Protein AF-A0A387C315-F1 (afdb_monomer)

Radius of gyration: 19.27 Å; Cα contacts (8 Å, |Δi|>4): 193; chains: 1; bounding box: 54×26×56 Å

Sequence (166 aa):
MSALETRYEKRSVRAVDLPRAFTFGEFTRGAALAWAWFQPCVIATGAIIGAFTEGPSGVTLGLLPVVIGLPFTVVTTVVGSPIAYLLGRALERRRGDVIHLAAFAAYGMVLGAVVPMIVLGSPLGGDAIALMCGTAGAFALPLGWWTTSRIALRDDRRGAMSDMSG

Foldseek 3Di:
DDPVVVVPLPPQPADPQQNQDDDPVLLVQLLVQLLVQLLVQLQVLLQVVQVVDPDDHSNVVSCCCVPVVNVVSVVLSVVCSVVVVVLSVVCRRPPDLVVVLQSQLQSQLCSQQVSLCVVVPDDDCSRSSSNSRSSSRSPSNSVSVVVSSVVSVVVVVVSVVVVVVD

Secondary structure (DSSP, 8-state):
--TTTTT-----S--SS-TT---HHHHHHHHHHHHHHHHHHHHHHHHHHHHSSSSS-HHHHHHHHHHTTHHHHHHHHHHHHHHHHHHHHHHTT---HHHHHHHHHHHHHHHHHHHHHHHH-SSSSHHHHHHHHHHHHHHHHHHHHHHHHHHHHHHHHHHHHHHTT-

pLDDT: mean 87.98, std 12.9, range [51.59, 98.56]

Solvent-accessible surface area (backbone atoms only — not comparable to full-atom values): 8604 Å² total; per-residue (Å²): 137,56,82,65,56,74,72,58,63,75,70,66,77,48,42,95,71,26,63,49,43,76,52,72,70,53,49,53,51,17,52,52,40,14,58,58,40,27,56,63,32,27,30,52,40,19,32,55,53,27,74,77,45,95,70,71,56,11,56,57,62,15,44,48,52,55,73,72,29,46,67,55,52,52,52,48,51,61,68,47,39,63,60,53,48,52,54,49,64,74,43,13,63,53,79,57,64,65,60,54,37,52,51,32,15,53,50,19,25,52,55,27,24,52,51,41,34,70,75,69,34,82,88,90,58,18,66,64,50,9,53,27,33,8,54,11,20,30,50,11,36,24,51,10,44,49,54,39,51,53,51,54,57,50,53,51,54,53,54,58,53,55,70,75,74,113

Structure (mmCIF, N/CA/C/O backbone):
data_AF-A0A387C315-F1
#
_entry.id   AF-A0A387C315-F1
#
loop_
_atom_site.group_PDB
_atom_site.id
_atom_site.type_symbol
_atom_site.label_atom_id
_atom_site.label_alt_id
_atom_site.label_comp_id
_atom_site.label_asym_id
_atom_site.label_entity_id
_atom_site.label_seq_id
_atom_site.pdbx_PDB_ins_code
_atom_site.Cartn_x
_atom_site.Cartn_y
_atom_site.Cartn_z
_atom_site.occupancy
_atom_site.B_iso_or_equiv
_atom_site.auth_seq_id
_atom_site.auth_comp_id
_atom_site.auth_asym_id
_atom_site.auth_atom_id
_atom_site.pdbx_PDB_model_num
ATOM 1 N N . MET A 1 1 ? -28.286 15.532 27.627 1.00 52.75 1 MET A N 1
ATOM 2 C CA . MET A 1 1 ? -27.776 14.502 26.704 1.00 52.75 1 MET A CA 1
ATOM 3 C C . MET A 1 1 ? -28.824 14.215 25.651 1.00 52.75 1 MET A C 1
ATOM 5 O O . MET A 1 1 ? -29.926 13.795 25.987 1.00 52.75 1 MET A O 1
ATOM 9 N N . SER A 1 2 ? -28.510 14.521 24.399 1.00 72.19 2 SER A N 1
ATOM 10 C CA . SER A 1 2 ? -29.381 14.284 23.244 1.00 72.19 2 SER A CA 1
ATOM 11 C C . SER A 1 2 ? -29.322 12.809 22.830 1.00 72.19 2 SER A C 1
ATOM 13 O O . SER A 1 2 ? -28.255 12.206 22.859 1.00 72.19 2 SER A O 1
ATOM 15 N N . ALA A 1 3 ? -30.432 12.226 22.369 1.00 60.16 3 ALA A N 1
ATOM 16 C CA . ALA A 1 3 ? -30.476 10.855 21.836 1.00 60.16 3 ALA A CA 1
ATOM 17 C C . ALA A 1 3 ? -29.536 10.623 20.625 1.00 60.16 3 ALA A C 1
ATOM 19 O O . ALA A 1 3 ? -29.286 9.482 20.230 1.00 60.16 3 ALA A O 1
ATOM 20 N N . LEU A 1 4 ? -29.004 11.700 20.031 1.00 51.72 4 LEU A N 1
ATOM 21 C CA . LEU A 1 4 ? -27.967 11.649 18.999 1.00 51.72 4 LEU A CA 1
ATOM 22 C C . LEU A 1 4 ? -26.555 11.470 19.577 1.0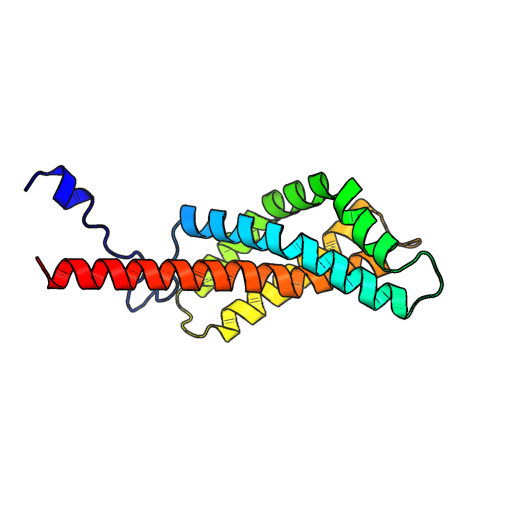0 51.72 4 LEU A C 1
ATOM 24 O O . LEU A 1 4 ? -25.743 10.803 18.942 1.00 51.72 4 LEU A O 1
ATOM 28 N N . GLU A 1 5 ? -26.270 11.982 20.779 1.00 55.84 5 GLU A N 1
ATOM 29 C CA . GLU A 1 5 ? -24.978 11.780 21.460 1.00 55.84 5 GLU A CA 1
ATOM 30 C C . GLU A 1 5 ? -24.799 10.312 21.859 1.00 55.84 5 GLU A C 1
ATOM 32 O O . GLU A 1 5 ? -23.723 9.753 21.686 1.00 55.84 5 GLU A O 1
ATOM 37 N N . THR A 1 6 ? -25.877 9.635 22.265 1.00 54.88 6 THR A N 1
ATOM 38 C CA . THR A 1 6 ? -25.855 8.205 22.624 1.00 54.88 6 THR A CA 1
ATOM 39 C C . THR A 1 6 ? -25.689 7.275 21.414 1.00 54.88 6 THR A C 1
ATOM 41 O O . THR A 1 6 ? -25.229 6.149 21.569 1.00 54.88 6 THR A O 1
ATOM 44 N N . ARG A 1 7 ? -26.033 7.715 20.192 1.00 53.62 7 ARG A N 1
ATOM 45 C CA . ARG A 1 7 ? -25.761 6.953 18.950 1.00 53.62 7 ARG A CA 1
ATOM 46 C C . ARG A 1 7 ? -24.352 7.172 18.398 1.00 53.62 7 ARG A C 1
ATOM 48 O O . ARG A 1 7 ? -23.899 6.363 17.592 1.00 53.62 7 ARG A O 1
ATOM 55 N N . TYR A 1 8 ? -23.697 8.261 18.795 1.00 51.59 8 TYR A N 1
ATOM 56 C CA . TYR A 1 8 ? -22.367 8.658 18.331 1.00 51.59 8 TYR A CA 1
ATOM 57 C C . TYR A 1 8 ? -21.296 8.567 19.415 1.00 51.59 8 TYR A C 1
ATOM 59 O O . TYR A 1 8 ? -20.182 9.045 19.200 1.00 51.59 8 TYR A O 1
ATOM 67 N N . GLU A 1 9 ? -21.593 7.907 20.535 1.00 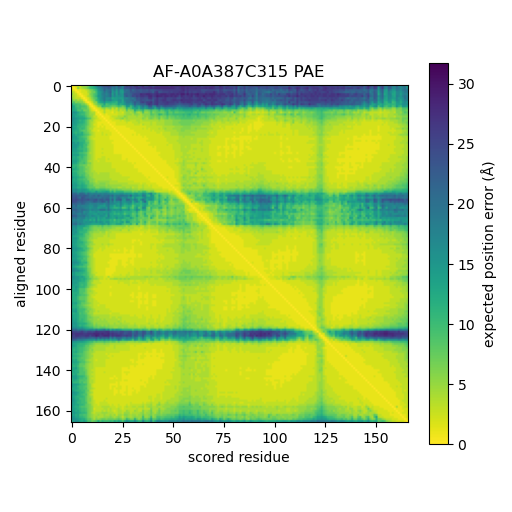54.38 9 GLU A N 1
ATOM 68 C CA . GLU A 1 9 ? -20.573 7.395 21.439 1.00 54.38 9 GLU A CA 1
ATOM 69 C C . GLU A 1 9 ? -19.719 6.428 20.611 1.00 54.38 9 GLU A C 1
ATOM 71 O O . GLU A 1 9 ? -20.108 5.299 20.298 1.00 54.38 9 GLU A O 1
ATOM 76 N N . LYS A 1 10 ? -18.620 6.962 20.071 1.00 61.72 10 LYS A N 1
ATOM 77 C CA . LYS A 1 10 ? -17.849 6.377 18.977 1.00 61.72 10 LYS A CA 1
ATOM 78 C C . LYS A 1 10 ? -16.987 5.272 19.559 1.00 61.72 10 LYS A C 1
ATOM 80 O O . LYS A 1 10 ? -15.769 5.397 19.657 1.00 61.72 10 LYS A O 1
ATOM 85 N N . ARG A 1 11 ? -17.645 4.197 19.989 1.00 67.69 11 ARG A N 1
ATOM 86 C CA . ARG A 1 11 ? -17.000 3.009 20.523 1.00 67.69 11 ARG A CA 1
ATOM 87 C C . ARG A 1 11 ? -16.009 2.542 19.471 1.00 67.69 11 ARG A C 1
ATOM 89 O O . ARG A 1 11 ? -16.387 2.316 18.319 1.00 67.69 11 ARG A O 1
ATOM 96 N N . SER A 1 12 ? -14.737 2.476 19.854 1.00 81.06 12 SER A N 1
ATOM 97 C CA . SER A 1 12 ? -13.696 2.007 18.950 1.00 81.06 12 SER A CA 1
ATOM 98 C C . SER A 1 12 ? -14.119 0.671 18.341 1.00 81.06 12 SER A C 1
ATOM 100 O O . SER A 1 12 ? -14.584 -0.229 19.041 1.00 81.06 12 SER A O 1
ATOM 102 N N . VAL A 1 13 ? -13.944 0.542 17.024 1.00 90.06 13 VAL A N 1
ATOM 103 C CA . VAL A 1 13 ? -14.193 -0.716 1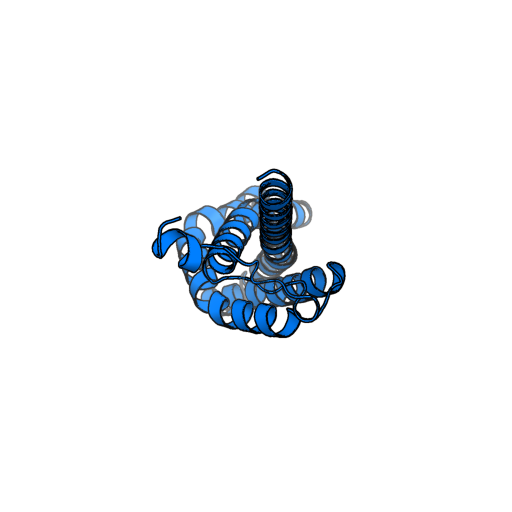6.304 1.00 90.06 13 VAL A CA 1
ATOM 104 C C . VAL A 1 13 ? -13.207 -1.804 16.755 1.00 90.06 13 VAL A C 1
ATOM 106 O O . VAL A 1 13 ? -13.447 -2.992 16.550 1.00 90.06 13 VAL A O 1
ATOM 109 N N . ARG A 1 14 ? -12.095 -1.416 17.392 1.00 92.69 14 ARG A N 1
ATOM 110 C CA . ARG A 1 14 ? -11.058 -2.329 17.873 1.00 92.69 14 ARG A CA 1
ATOM 111 C C . ARG A 1 14 ? -11.432 -2.850 19.256 1.00 92.69 14 ARG A C 1
ATOM 113 O O . ARG A 1 14 ? -11.385 -2.131 20.250 1.00 92.69 14 ARG A O 1
ATOM 120 N N . ALA A 1 15 ? -11.772 -4.133 19.297 1.00 89.38 15 ALA A N 1
ATOM 121 C CA . ALA A 1 15 ? -12.041 -4.891 20.512 1.00 89.38 15 ALA A CA 1
ATOM 122 C C . ALA A 1 15 ? -10.826 -5.753 20.915 1.00 89.38 15 ALA A C 1
ATOM 124 O O . ALA A 1 15 ? -9.843 -5.861 20.178 1.00 89.38 15 ALA A O 1
ATOM 125 N N . VAL A 1 16 ? -10.871 -6.375 22.099 1.00 89.12 16 VAL A N 1
ATOM 126 C CA . VAL A 1 16 ? -9.765 -7.196 22.642 1.00 89.12 16 VAL A CA 1
ATOM 127 C C . VAL A 1 16 ? -9.410 -8.372 21.719 1.00 89.12 16 VAL A C 1
ATOM 129 O O . VAL A 1 16 ? -8.232 -8.729 21.587 1.00 89.12 16 VAL A O 1
ATOM 132 N N . ASP A 1 17 ? -10.424 -8.951 21.082 1.00 92.44 17 ASP 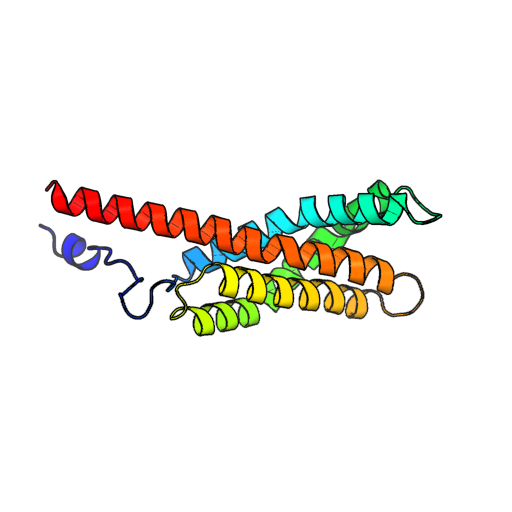A N 1
ATOM 133 C CA . ASP A 1 17 ? -10.364 -10.054 20.121 1.00 92.44 17 ASP A CA 1
ATOM 134 C C . ASP A 1 17 ? -10.069 -9.591 18.683 1.00 92.44 17 ASP A C 1
ATOM 136 O O . ASP A 1 17 ? -9.509 -10.355 17.894 1.00 92.44 17 ASP A O 1
ATOM 140 N N . LEU A 1 18 ? -10.365 -8.327 18.363 1.00 94.00 18 LEU A N 1
ATOM 141 C CA . LEU A 1 18 ? -10.121 -7.691 17.064 1.00 94.00 18 LEU A CA 1
ATOM 142 C C . LEU A 1 18 ? -9.213 -6.451 17.200 1.00 94.00 18 LEU A C 1
ATOM 144 O O . LEU A 1 18 ? -9.613 -5.325 16.888 1.00 94.00 18 LEU A O 1
ATOM 148 N N . PRO A 1 19 ? -7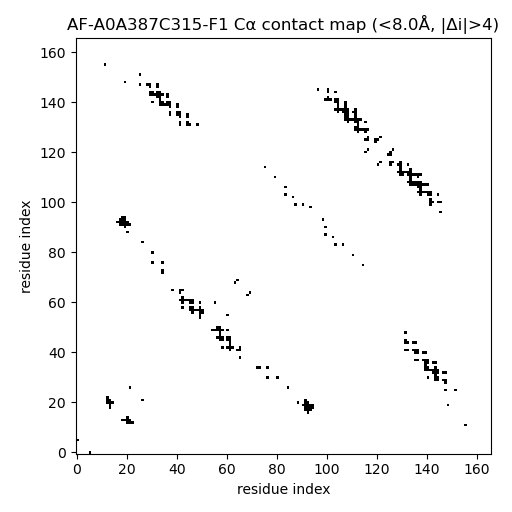.958 -6.638 17.646 1.00 94.12 19 PRO A N 1
ATOM 149 C CA . PRO A 1 19 ? -7.034 -5.556 17.990 1.00 94.12 19 PRO A CA 1
ATOM 150 C C . PRO A 1 19 ? -6.665 -4.653 16.806 1.00 94.12 19 PRO A C 1
ATOM 152 O O . PRO A 1 19 ? -6.165 -3.547 17.011 1.00 94.12 19 PRO A O 1
ATOM 155 N N . ARG A 1 20 ? -6.850 -5.130 15.569 1.00 96.06 20 ARG A N 1
ATOM 156 C CA . ARG A 1 20 ? -6.556 -4.393 14.332 1.00 96.06 20 ARG A CA 1
ATOM 157 C C . ARG A 1 20 ? -7.766 -4.281 13.410 1.00 96.06 20 ARG A C 1
ATOM 159 O O . ARG A 1 20 ? -7.580 -4.125 12.208 1.00 96.06 20 ARG A O 1
ATOM 166 N N . ALA A 1 21 ? -8.980 -4.343 13.958 1.00 96.81 21 ALA A N 1
ATOM 167 C CA . ALA A 1 21 ? -10.175 -4.003 13.195 1.00 96.81 21 ALA A CA 1
ATOM 168 C C . ALA A 1 21 ? -10.087 -2.582 12.632 1.00 96.81 21 ALA A C 1
ATOM 170 O O . ALA A 1 21 ? -9.534 -1.675 13.269 1.00 96.81 21 ALA A O 1
ATOM 171 N N . PHE A 1 22 ? -10.653 -2.398 11.445 1.00 96.50 22 PHE A N 1
ATOM 172 C CA . PHE A 1 22 ? -10.671 -1.110 10.771 1.00 96.50 22 PHE A CA 1
ATOM 173 C C . PHE A 1 22 ? -12.022 -0.829 10.114 1.00 96.50 22 PHE A C 1
ATOM 175 O O . PHE A 1 22 ? -12.779 -1.724 9.740 1.00 96.50 22 PHE A O 1
ATOM 182 N N . THR A 1 23 ? -12.319 0.453 9.966 1.00 96.31 23 THR A N 1
ATOM 183 C CA . THR A 1 23 ? -13.478 0.961 9.232 1.00 96.31 23 THR A CA 1
ATOM 184 C C . THR A 1 23 ? -13.180 1.071 7.741 1.00 96.31 23 THR A C 1
ATOM 186 O O . THR A 1 23 ? -12.027 1.139 7.315 1.00 96.31 23 THR A O 1
ATOM 189 N N . PHE A 1 24 ? -14.229 1.189 6.926 1.00 95.25 24 PHE A N 1
ATOM 190 C CA . PHE A 1 24 ? -14.063 1.470 5.500 1.00 95.25 24 PHE A CA 1
ATOM 191 C C . PHE A 1 24 ? -13.277 2.770 5.244 1.00 95.25 24 PHE A C 1
ATOM 193 O O . PHE A 1 24 ? -12.413 2.794 4.376 1.00 95.25 24 PHE A O 1
ATOM 200 N N . GLY A 1 25 ? -13.504 3.824 6.038 1.00 96.62 25 GLY A N 1
ATOM 201 C CA . GLY A 1 25 ? -12.764 5.087 5.912 1.00 96.62 25 GLY A CA 1
ATOM 202 C C . GLY A 1 25 ? -11.275 4.964 6.255 1.00 96.62 25 GLY A C 1
ATOM 203 O O . GLY A 1 25 ? -10.429 5.598 5.628 1.00 96.62 25 GLY A O 1
ATOM 204 N N . GLU A 1 26 ? -10.924 4.118 7.225 1.00 97.06 26 GLU A N 1
ATOM 205 C CA . GLU A 1 26 ? -9.521 3.809 7.514 1.00 97.06 26 GLU A CA 1
ATOM 206 C C . GLU A 1 26 ? -8.889 3.007 6.377 1.00 97.06 26 GLU A C 1
ATOM 208 O O . GLU A 1 26 ? -7.762 3.304 5.986 1.00 97.06 26 GLU A O 1
ATOM 213 N N . PHE A 1 27 ? -9.615 2.046 5.802 1.00 97.88 27 PHE A N 1
ATOM 214 C CA . PHE A 1 27 ? -9.142 1.291 4.646 1.00 97.88 27 PHE A CA 1
ATOM 215 C C . PHE A 1 27 ? -8.874 2.189 3.435 1.00 97.88 27 PHE A C 1
ATOM 217 O O . PHE A 1 27 ? -7.786 2.125 2.868 1.00 97.88 27 PHE A O 1
ATOM 224 N N . THR A 1 28 ? -9.821 3.054 3.058 1.00 97.75 28 THR A N 1
ATOM 225 C CA . THR A 1 28 ? -9.654 3.952 1.903 1.00 97.75 28 THR A CA 1
ATOM 226 C C . THR A 1 28 ? -8.510 4.936 2.114 1.00 97.75 28 THR A C 1
ATOM 228 O O . THR A 1 28 ? -7.728 5.167 1.193 1.00 97.75 28 THR A O 1
ATOM 231 N N . ARG A 1 29 ? -8.332 5.447 3.341 1.00 98.00 29 ARG A N 1
ATOM 232 C CA . ARG A 1 29 ? -7.153 6.242 3.716 1.00 98.00 29 ARG A CA 1
ATOM 233 C C . ARG A 1 29 ? -5.856 5.442 3.563 1.00 98.00 29 ARG A C 1
ATOM 235 O O . ARG A 1 29 ? -4.884 5.971 3.033 1.00 98.00 29 ARG A O 1
ATOM 242 N N . GLY A 1 30 ? -5.843 4.179 3.985 1.00 98.00 30 GLY A N 1
ATOM 243 C CA . GLY A 1 30 ? -4.705 3.275 3.805 1.00 98.00 30 GLY A CA 1
ATOM 244 C C . GLY A 1 30 ? -4.373 3.005 2.346 1.00 98.00 30 GLY A C 1
ATOM 245 O O . GLY A 1 30 ? -3.204 3.073 1.976 1.00 98.00 30 GLY A O 1
ATOM 246 N N . ALA A 1 31 ? -5.385 2.780 1.509 1.00 97.94 31 ALA A N 1
ATOM 247 C CA . 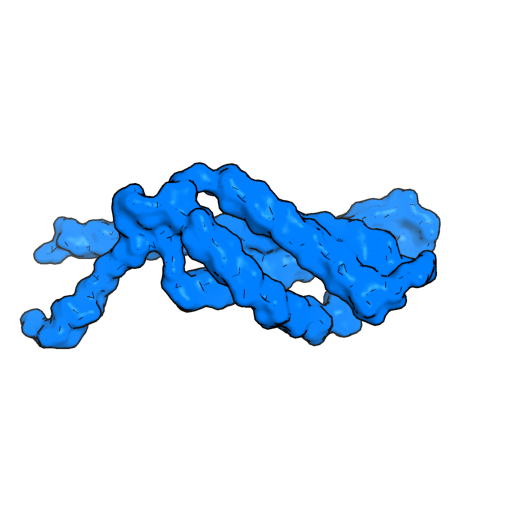ALA A 1 31 ? -5.220 2.610 0.070 1.00 97.94 31 ALA A CA 1
ATOM 248 C C . ALA A 1 31 ? -4.665 3.882 -0.591 1.00 97.94 31 ALA A C 1
ATOM 250 O O . ALA A 1 31 ? -3.711 3.803 -1.364 1.00 97.94 31 ALA A O 1
ATOM 251 N N . ALA A 1 32 ? -5.192 5.058 -0.234 1.00 97.94 32 ALA A N 1
ATOM 252 C CA . ALA A 1 32 ? -4.701 6.340 -0.735 1.00 97.94 32 ALA A CA 1
ATOM 253 C C . ALA A 1 32 ? -3.246 6.607 -0.315 1.00 97.94 32 ALA A C 1
ATOM 255 O O . ALA A 1 32 ? -2.430 7.021 -1.136 1.00 97.94 32 ALA A O 1
ATOM 256 N N . LEU A 1 33 ? -2.894 6.325 0.945 1.00 97.94 33 LEU A N 1
ATOM 257 C CA . LEU A 1 33 ? -1.520 6.464 1.430 1.00 97.94 33 LEU A CA 1
ATOM 258 C C . LEU A 1 33 ? -0.573 5.449 0.787 1.00 97.94 33 LEU A C 1
ATOM 260 O O . LEU A 1 33 ? 0.554 5.810 0.474 1.00 97.94 33 LEU A O 1
ATOM 264 N N . ALA A 1 34 ? -1.005 4.208 0.561 1.00 97.75 34 ALA A N 1
ATOM 265 C CA . ALA A 1 34 ? -0.205 3.217 -0.156 1.00 97.75 34 ALA A CA 1
ATOM 266 C C . ALA A 1 34 ? 0.067 3.660 -1.602 1.00 97.75 34 ALA A C 1
ATOM 268 O O . ALA A 1 34 ? 1.205 3.595 -2.056 1.00 97.75 34 ALA A O 1
ATOM 269 N N . TRP A 1 35 ? -0.948 4.176 -2.303 1.00 96.62 35 TRP A N 1
ATOM 270 C CA . TRP A 1 35 ? -0.781 4.752 -3.639 1.00 96.62 35 TRP A CA 1
ATOM 271 C C . TRP A 1 35 ? 0.169 5.960 -3.636 1.00 96.62 35 TRP A C 1
ATOM 273 O O . TRP A 1 35 ? 1.039 6.061 -4.501 1.00 96.62 35 TRP A O 1
ATOM 283 N N . ALA A 1 36 ? 0.063 6.840 -2.636 1.00 95.94 36 ALA A N 1
ATOM 284 C CA . ALA A 1 36 ? 0.965 7.979 -2.484 1.00 95.94 36 ALA A CA 1
ATOM 285 C C . ALA A 1 36 ? 2.415 7.542 -2.205 1.00 95.94 36 ALA A C 1
ATOM 287 O O . ALA A 1 36 ? 3.334 8.095 -2.800 1.00 95.94 36 ALA A O 1
ATOM 288 N N . TRP A 1 37 ? 2.627 6.528 -1.355 1.00 97.38 37 TRP A N 1
ATOM 289 C CA . TRP A 1 37 ? 3.949 5.949 -1.076 1.00 97.38 37 TRP A CA 1
ATOM 290 C C . TRP A 1 37 ? 4.544 5.205 -2.270 1.00 97.38 37 TRP A C 1
ATOM 292 O O . TRP A 1 37 ? 5.764 5.155 -2.412 1.00 97.38 37 TRP A O 1
ATOM 302 N N . PHE A 1 38 ? 3.709 4.658 -3.150 1.00 95.50 38 PHE A N 1
ATOM 303 C CA . PHE A 1 38 ? 4.177 3.946 -4.333 1.00 95.50 38 PHE A CA 1
ATOM 304 C C . PHE A 1 38 ? 5.012 4.840 -5.256 1.00 95.50 38 PHE A C 1
ATOM 306 O O . PHE A 1 38 ? 6.038 4.389 -5.757 1.00 95.50 38 PHE A O 1
ATOM 313 N N . GLN A 1 39 ? 4.638 6.113 -5.418 1.00 93.00 39 GLN A N 1
ATOM 314 C CA . GLN A 1 39 ? 5.320 7.047 -6.325 1.00 93.00 39 GLN A CA 1
ATOM 315 C C . GLN A 1 39 ? 6.805 7.277 -5.962 1.00 93.00 39 GLN A C 1
ATOM 317 O O . GLN A 1 39 ? 7.673 7.021 -6.797 1.00 93.00 39 GLN A O 1
ATOM 322 N N . PRO A 1 40 ? 7.169 7.693 -4.733 1.00 94.62 40 PRO A N 1
ATOM 323 C CA . PRO A 1 40 ? 8.576 7.814 -4.367 1.00 94.62 40 PRO A CA 1
ATOM 324 C C . PRO A 1 40 ? 9.290 6.454 -4.324 1.00 94.62 40 PRO A C 1
ATOM 326 O O . PRO A 1 40 ? 10.470 6.389 -4.664 1.00 94.62 40 PRO A O 1
ATOM 329 N N . CYS A 1 41 ? 8.607 5.360 -3.965 1.00 95.19 41 CYS A N 1
ATOM 330 C CA . CYS A 1 41 ? 9.211 4.025 -3.967 1.00 95.19 41 CYS A CA 1
ATOM 331 C C . CYS A 1 41 ? 9.576 3.546 -5.381 1.00 95.19 41 CYS A C 1
ATOM 333 O O . CYS A 1 41 ? 10.650 2.971 -5.564 1.00 95.19 41 CYS A O 1
ATOM 335 N N . VAL A 1 42 ? 8.728 3.785 -6.388 1.00 92.38 42 VAL A N 1
ATOM 336 C CA . VAL A 1 42 ? 9.019 3.388 -7.776 1.00 92.38 42 VAL A CA 1
ATOM 337 C C . VAL A 1 42 ? 10.147 4.229 -8.373 1.00 92.38 42 VAL A C 1
ATOM 339 O O . VAL A 1 42 ? 11.033 3.686 -9.025 1.00 92.38 42 VAL A O 1
ATOM 342 N N . ILE A 1 43 ? 10.204 5.526 -8.052 1.00 90.94 43 ILE A N 1
ATOM 343 C CA . ILE A 1 43 ? 11.326 6.390 -8.448 1.00 90.94 43 ILE A CA 1
ATOM 344 C C . ILE A 1 43 ? 12.629 5.903 -7.806 1.00 90.94 43 ILE A C 1
ATOM 346 O O . ILE A 1 43 ? 13.634 5.753 -8.497 1.00 90.94 43 ILE A O 1
ATOM 350 N N . ALA A 1 44 ? 12.619 5.629 -6.497 1.00 92.06 44 ALA A N 1
ATOM 351 C CA . ALA A 1 44 ? 13.805 5.175 -5.775 1.00 92.06 44 ALA A CA 1
ATOM 352 C C . ALA A 1 44 ? 14.308 3.820 -6.294 1.00 92.06 44 ALA A C 1
ATOM 354 O O . ALA A 1 44 ? 15.499 3.658 -6.546 1.00 92.06 44 ALA A O 1
ATOM 355 N N . THR A 1 45 ? 13.409 2.855 -6.498 1.00 91.44 45 THR A N 1
ATOM 356 C CA . THR A 1 45 ? 13.771 1.534 -7.038 1.00 91.44 45 THR A CA 1
ATOM 357 C C . THR A 1 45 ? 14.261 1.620 -8.482 1.00 91.44 45 THR A C 1
ATOM 359 O O . THR A 1 45 ? 15.265 0.989 -8.801 1.00 91.44 45 THR A O 1
ATOM 362 N N . GLY A 1 46 ? 13.640 2.446 -9.329 1.00 89.25 46 GLY A N 1
ATOM 363 C CA . GLY A 1 46 ? 14.109 2.703 -10.693 1.00 89.25 46 GLY A CA 1
ATOM 364 C C . GLY A 1 46 ? 15.490 3.354 -10.736 1.00 89.25 46 GLY A C 1
ATOM 365 O O . GLY A 1 46 ? 16.349 2.922 -11.503 1.00 89.25 46 GLY A O 1
ATOM 366 N N . ALA A 1 47 ? 15.747 4.332 -9.861 1.00 88.69 47 ALA A N 1
ATOM 367 C CA . ALA A 1 47 ? 17.057 4.965 -9.731 1.00 88.69 47 ALA A CA 1
ATOM 368 C C . ALA A 1 47 ? 18.138 3.970 -9.283 1.00 88.69 47 ALA A C 1
ATOM 370 O O . ALA A 1 47 ? 19.230 3.976 -9.846 1.00 88.69 47 ALA A O 1
ATOM 371 N N . ILE A 1 48 ? 17.824 3.098 -8.315 1.00 89.94 48 ILE A N 1
ATOM 372 C CA . ILE A 1 48 ? 18.734 2.039 -7.860 1.00 89.94 48 ILE A CA 1
ATOM 373 C C . ILE A 1 48 ? 19.019 1.068 -9.004 1.00 89.94 48 ILE A C 1
ATOM 375 O O . ILE A 1 48 ? 20.179 0.878 -9.340 1.00 89.94 48 ILE A O 1
ATOM 379 N N . ILE A 1 49 ? 17.991 0.490 -9.632 1.00 86.12 49 ILE A N 1
ATOM 380 C CA . ILE A 1 49 ? 18.166 -0.489 -10.717 1.00 86.12 49 ILE A CA 1
ATOM 381 C C . ILE A 1 49 ? 18.964 0.125 -11.867 1.00 86.12 49 ILE A C 1
ATOM 383 O O . ILE A 1 49 ? 19.952 -0.456 -12.304 1.00 86.12 49 ILE A O 1
ATOM 387 N N . GLY A 1 50 ? 18.594 1.328 -12.307 1.00 84.75 50 GLY A N 1
ATOM 388 C CA . GLY A 1 50 ? 19.273 1.987 -13.414 1.00 84.75 50 GLY A CA 1
ATOM 389 C C . GLY A 1 50 ? 20.708 2.424 -13.119 1.00 84.75 50 GLY A C 1
ATOM 390 O O . GLY A 1 50 ? 21.458 2.656 -14.058 1.00 84.75 50 GLY A O 1
ATOM 391 N N . ALA A 1 51 ? 21.126 2.504 -11.850 1.00 86.88 51 ALA A N 1
ATOM 392 C CA . ALA A 1 51 ? 22.534 2.698 -11.499 1.00 86.88 51 ALA A CA 1
ATOM 393 C C . ALA A 1 51 ? 23.396 1.451 -11.777 1.00 86.88 51 ALA A C 1
ATOM 395 O O . ALA A 1 51 ? 24.617 1.563 -11.862 1.00 86.88 51 ALA A O 1
ATOM 396 N N . PHE A 1 52 ? 22.773 0.277 -11.924 1.00 85.31 52 PHE A N 1
ATOM 397 C CA . PHE A 1 52 ? 23.443 -1.005 -12.167 1.00 85.31 52 PHE A CA 1
ATOM 398 C C . PHE A 1 52 ? 23.180 -1.586 -13.566 1.00 85.31 52 PHE A C 1
ATOM 400 O O . PHE A 1 52 ? 23.665 -2.675 -13.863 1.00 85.31 52 PHE A O 1
ATOM 407 N N . THR A 1 53 ? 22.426 -0.900 -14.430 1.00 80.75 53 THR A N 1
ATOM 408 C CA . THR A 1 53 ? 22.111 -1.371 -15.790 1.00 80.75 53 THR A CA 1
ATOM 409 C C . THR A 1 53 ? 22.626 -0.406 -16.851 1.00 80.75 53 THR A C 1
ATOM 411 O O . THR A 1 53 ? 22.465 0.804 -16.711 1.00 80.75 53 THR A O 1
ATOM 414 N N . GLU A 1 54 ? 23.167 -0.926 -17.953 1.00 74.44 54 GLU A N 1
ATOM 415 C CA . GLU A 1 54 ? 23.479 -0.122 -19.139 1.00 74.44 54 GLU A CA 1
ATOM 416 C C . GLU A 1 54 ? 22.171 0.299 -19.837 1.00 74.44 54 GLU A C 1
ATOM 418 O O . GLU A 1 54 ? 21.377 -0.550 -20.242 1.00 74.44 54 GLU A O 1
ATOM 423 N N . GLY A 1 55 ? 21.890 1.604 -19.941 1.00 67.69 55 GLY A N 1
ATOM 424 C CA . GLY A 1 55 ? 20.633 2.094 -20.517 1.00 67.69 55 GLY A CA 1
ATOM 425 C C . GLY A 1 55 ? 20.298 3.550 -20.172 1.00 67.69 55 GLY A C 1
ATOM 426 O O . GLY A 1 55 ? 21.169 4.293 -19.713 1.00 67.69 55 GLY A O 1
ATOM 427 N N . PRO A 1 56 ? 19.041 3.990 -20.403 1.00 64.81 56 PRO A N 1
ATOM 428 C CA . PRO A 1 56 ? 18.560 5.296 -19.955 1.00 64.81 56 PRO A CA 1
ATOM 429 C C . PRO A 1 56 ? 18.842 5.488 -18.465 1.00 64.81 56 PRO A C 1
ATOM 431 O O . PRO A 1 56 ? 18.775 4.524 -17.703 1.00 64.81 56 PRO A O 1
ATOM 434 N N . SER A 1 57 ? 19.117 6.726 -18.038 1.00 71.25 57 SER A N 1
ATOM 435 C CA . SER A 1 57 ? 19.397 7.003 -16.623 1.00 71.25 57 SER A CA 1
ATOM 436 C C . SER A 1 57 ? 18.310 6.384 -15.731 1.00 71.25 57 SER A C 1
ATOM 438 O O . SER A 1 57 ? 17.125 6.464 -16.063 1.00 71.25 57 SER A O 1
ATOM 440 N N . GLY A 1 58 ? 18.677 5.769 -14.602 1.00 67.62 58 GLY A N 1
ATOM 441 C CA . GLY A 1 58 ? 17.699 5.113 -13.716 1.00 67.62 58 GLY A CA 1
ATOM 442 C C . GLY A 1 58 ? 16.558 6.022 -13.263 1.00 67.62 58 GLY A C 1
ATOM 443 O O . GLY A 1 58 ? 15.435 5.573 -13.050 1.00 67.62 58 GLY A O 1
ATOM 444 N N . VAL A 1 59 ? 16.813 7.331 -13.221 1.00 64.81 59 VAL A N 1
ATOM 445 C CA . VAL A 1 59 ? 15.793 8.356 -12.982 1.00 64.81 59 VAL A CA 1
ATOM 446 C C . VAL A 1 59 ? 14.760 8.398 -14.116 1.00 64.81 59 VAL A C 1
ATOM 448 O O . VAL A 1 59 ? 13.566 8.472 -13.846 1.00 64.81 59 VAL A O 1
ATOM 451 N N . THR A 1 60 ? 15.174 8.288 -15.379 1.00 73.38 60 THR A N 1
ATOM 452 C CA . THR A 1 60 ? 14.263 8.195 -16.533 1.00 73.38 60 THR A CA 1
ATOM 453 C C . THR A 1 60 ? 13.373 6.954 -16.445 1.00 73.38 60 THR A C 1
ATOM 455 O O . THR A 1 60 ? 12.165 7.055 -16.664 1.00 73.38 60 THR A O 1
ATOM 458 N N . LEU A 1 61 ? 13.940 5.803 -16.066 1.00 68.88 61 LEU A N 1
ATOM 459 C CA . LEU A 1 61 ? 13.182 4.560 -15.875 1.00 68.88 61 LEU A CA 1
ATOM 460 C C . LEU A 1 61 ? 12.186 4.653 -14.711 1.00 68.88 61 LEU A C 1
ATOM 462 O O . LEU A 1 61 ? 11.084 4.126 -14.819 1.00 68.88 61 LEU A O 1
ATOM 466 N N . GLY A 1 62 ? 12.537 5.356 -13.630 1.00 65.88 62 GLY A N 1
ATOM 467 C CA . GLY A 1 62 ? 11.642 5.593 -12.494 1.00 65.88 62 GLY A CA 1
ATOM 468 C C . GLY A 1 62 ? 10.543 6.629 -12.762 1.00 65.88 62 GLY A C 1
ATOM 469 O O . GLY A 1 62 ? 9.459 6.532 -12.192 1.00 65.88 62 GLY A O 1
ATOM 470 N N . LEU A 1 63 ? 10.784 7.609 -13.641 1.00 74.19 63 LEU A N 1
ATOM 471 C CA . LEU A 1 63 ? 9.808 8.654 -13.981 1.00 74.19 63 LEU A CA 1
ATOM 472 C C . LEU A 1 63 ? 8.777 8.207 -15.023 1.00 74.19 63 LEU A C 1
ATOM 474 O O . LEU A 1 63 ? 7.641 8.680 -14.993 1.00 74.19 63 LEU A O 1
ATOM 478 N N . LEU A 1 64 ? 9.134 7.289 -15.926 1.00 73.00 64 LEU A N 1
ATOM 479 C CA . LEU A 1 64 ? 8.233 6.814 -16.981 1.00 73.00 64 LEU A CA 1
ATOM 480 C C . LEU A 1 64 ? 6.914 6.212 -16.425 1.00 73.00 64 LEU A C 1
ATOM 482 O O . LEU A 1 64 ? 5.844 6.637 -16.873 1.00 73.00 64 LEU A O 1
ATOM 486 N N . PRO A 1 65 ? 6.926 5.323 -15.407 1.00 67.88 65 PRO A N 1
ATOM 487 C CA . PRO A 1 65 ? 5.710 4.823 -14.765 1.00 67.88 65 PRO A CA 1
ATOM 488 C C . PRO A 1 65 ? 4.951 5.893 -13.978 1.00 67.88 65 PRO A C 1
ATOM 490 O O . PRO A 1 65 ? 3.755 5.747 -13.764 1.00 67.88 65 PRO A O 1
ATOM 493 N N . VAL A 1 66 ? 5.608 6.966 -13.539 1.00 73.06 66 VAL A N 1
ATOM 494 C CA . VAL A 1 66 ? 4.933 8.047 -12.808 1.00 73.06 66 VAL A CA 1
ATOM 495 C C . VAL A 1 66 ? 4.167 8.945 -13.775 1.00 73.06 66 VAL A C 1
ATOM 497 O O . VAL A 1 66 ? 3.022 9.286 -13.510 1.00 73.06 66 VAL A O 1
ATOM 500 N N . VAL A 1 67 ? 4.759 9.301 -14.917 1.00 74.19 67 VAL A N 1
ATOM 501 C CA . VAL A 1 67 ? 4.134 10.219 -15.885 1.00 74.19 67 VAL A CA 1
ATOM 502 C C . VAL A 1 67 ? 3.087 9.508 -16.740 1.00 74.19 67 VAL A C 1
ATOM 504 O O . VAL A 1 67 ? 1.971 9.998 -16.890 1.00 74.19 67 VAL A O 1
ATOM 507 N N . ILE A 1 68 ? 3.428 8.340 -17.288 1.00 74.88 68 ILE A N 1
ATOM 508 C CA . ILE A 1 68 ? 2.536 7.580 -18.178 1.00 74.88 68 ILE A CA 1
ATOM 509 C C . ILE A 1 68 ? 1.670 6.613 -17.369 1.00 74.88 68 ILE A C 1
ATOM 511 O O . ILE A 1 68 ? 0.506 6.377 -17.689 1.00 74.88 68 ILE A O 1
ATOM 515 N N . GLY A 1 69 ? 2.233 6.054 -16.300 1.00 76.38 69 GLY A N 1
ATOM 516 C CA . GLY A 1 69 ? 1.585 5.023 -15.503 1.00 76.38 69 GLY A CA 1
ATOM 517 C C . GLY A 1 69 ? 0.679 5.551 -14.393 1.00 76.38 69 GLY A C 1
ATOM 518 O O . GLY A 1 69 ? -0.007 4.733 -13.788 1.00 76.38 69 GLY A O 1
ATOM 519 N N . LEU A 1 70 ? 0.586 6.865 -14.130 1.00 85.62 70 LEU A N 1
ATOM 520 C CA . LEU A 1 70 ? -0.290 7.381 -13.063 1.00 85.62 70 LEU A CA 1
ATOM 521 C C . LEU A 1 70 ? -1.735 6.851 -13.175 1.00 85.62 70 LEU A C 1
ATOM 523 O O . LEU A 1 70 ? -2.222 6.288 -12.190 1.00 85.62 70 LEU A O 1
ATOM 527 N N . PRO A 1 71 ? -2.407 6.915 -14.347 1.00 86.00 71 PRO A N 1
ATOM 528 C CA . PRO A 1 71 ? -3.757 6.369 -14.492 1.00 86.00 71 PRO A CA 1
ATOM 529 C C . PRO A 1 71 ? -3.795 4.858 -14.241 1.00 86.00 71 PRO A C 1
ATOM 531 O O . PRO A 1 71 ? -4.697 4.358 -13.570 1.00 86.00 71 PRO A O 1
ATOM 534 N N . PHE A 1 72 ? -2.774 4.132 -14.705 1.00 86.69 72 PHE A N 1
ATOM 535 C CA . PHE A 1 72 ? -2.649 2.692 -14.486 1.00 86.69 72 PHE A CA 1
ATOM 536 C C . PHE A 1 72 ? -2.463 2.348 -13.007 1.00 86.69 72 PHE A C 1
ATOM 538 O O . PHE A 1 72 ? -3.069 1.389 -12.535 1.00 86.69 72 PHE A O 1
ATOM 545 N N . THR A 1 73 ? -1.694 3.133 -12.246 1.00 90.38 73 THR A N 1
ATOM 546 C CA . THR A 1 73 ? -1.533 2.916 -10.799 1.00 90.38 73 THR A CA 1
ATOM 547 C C . THR A 1 73 ? -2.843 3.144 -10.052 1.00 90.38 73 THR A C 1
ATOM 549 O O . THR A 1 73 ? -3.159 2.358 -9.166 1.00 90.38 73 THR A O 1
ATOM 552 N N . VAL A 1 74 ? -3.653 4.133 -10.450 1.00 92.88 74 VAL A N 1
ATOM 553 C CA . VAL A 1 74 ? -4.989 4.355 -9.871 1.00 92.88 74 VAL A CA 1
ATOM 554 C C . VAL A 1 74 ? -5.903 3.164 -10.154 1.00 92.88 74 VAL A C 1
ATOM 556 O O . VAL A 1 74 ? -6.496 2.617 -9.224 1.00 92.88 74 VAL A O 1
ATOM 559 N N . VAL A 1 75 ? -5.979 2.709 -11.409 1.00 92.50 75 VAL A N 1
ATOM 560 C CA . VAL A 1 75 ? -6.772 1.522 -11.782 1.00 92.50 75 VAL A CA 1
ATOM 561 C C . VAL A 1 75 ? -6.295 0.290 -11.014 1.00 92.50 75 VAL A C 1
ATOM 563 O O . VAL A 1 75 ? -7.108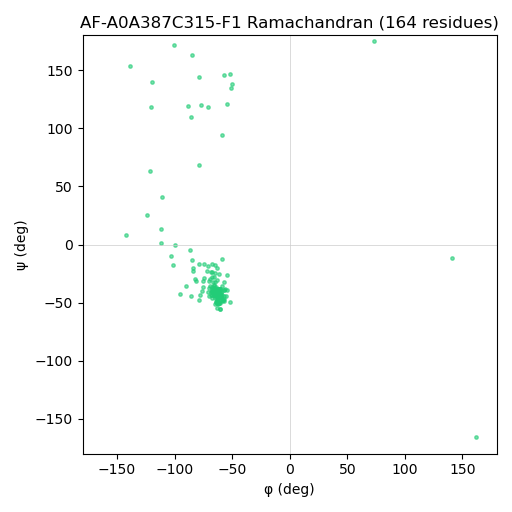 -0.442 -10.456 1.00 92.50 75 VAL A O 1
ATOM 566 N N . THR A 1 76 ? -4.982 0.095 -10.908 1.00 92.81 76 THR A N 1
ATOM 567 C CA . THR A 1 76 ? -4.374 -1.011 -10.155 1.00 92.81 76 THR A CA 1
ATOM 568 C C . THR A 1 76 ? -4.742 -0.954 -8.680 1.00 92.81 76 THR A C 1
ATOM 570 O O . THR A 1 76 ? -5.100 -1.975 -8.098 1.00 92.81 76 THR A O 1
ATOM 573 N N . THR A 1 77 ? -4.709 0.229 -8.064 1.00 95.81 77 THR A N 1
ATOM 574 C CA . THR A 1 77 ? -5.151 0.415 -6.680 1.00 95.81 77 THR A CA 1
ATOM 575 C C . THR A 1 77 ? -6.628 0.068 -6.530 1.00 95.81 77 THR A C 1
ATOM 577 O O . THR A 1 77 ? -6.978 -0.650 -5.597 1.00 95.81 77 THR A O 1
ATOM 580 N N . VAL A 1 78 ? -7.495 0.511 -7.443 1.00 96.69 78 VAL A N 1
ATOM 581 C CA . VAL A 1 78 ? -8.935 0.207 -7.396 1.00 96.69 78 VAL A CA 1
ATOM 582 C C . VAL A 1 78 ? -9.189 -1.295 -7.543 1.00 96.69 78 VAL A C 1
ATOM 584 O O . VAL A 1 78 ? -9.893 -1.874 -6.719 1.00 96.69 78 VAL A O 1
ATOM 587 N N . VAL A 1 79 ? -8.574 -1.947 -8.531 1.00 96.12 79 VAL A N 1
ATOM 588 C CA . VAL A 1 79 ? -8.746 -3.385 -8.805 1.00 96.12 79 VAL A CA 1
ATOM 589 C C . VAL A 1 79 ? -8.113 -4.256 -7.716 1.00 96.12 79 VAL A C 1
ATOM 591 O O . VAL A 1 79 ? -8.670 -5.287 -7.348 1.00 96.12 79 VAL A O 1
ATOM 594 N N . GLY A 1 80 ? -6.977 -3.838 -7.155 1.00 96.62 80 GLY A N 1
ATOM 595 C CA . GLY A 1 80 ? -6.303 -4.534 -6.059 1.00 96.62 80 GLY A CA 1
ATOM 596 C C . GLY A 1 80 ? -6.924 -4.279 -4.680 1.00 96.62 80 GLY A C 1
ATOM 597 O O . GLY A 1 80 ? -6.661 -5.027 -3.736 1.00 96.62 80 GLY A O 1
ATOM 598 N N . SER A 1 81 ? -7.756 -3.247 -4.521 1.00 97.38 81 SER A N 1
ATOM 599 C CA . SER A 1 81 ? -8.344 -2.895 -3.222 1.00 97.38 81 SER A CA 1
ATOM 600 C C . SER A 1 81 ? -9.227 -3.997 -2.621 1.00 97.38 81 SER A C 1
ATOM 602 O O . SER A 1 81 ? -9.055 -4.276 -1.437 1.00 97.38 81 SER A O 1
ATOM 604 N N . PRO A 1 82 ? -10.119 -4.681 -3.364 1.00 98.38 82 PRO A N 1
ATOM 605 C CA . PRO A 1 82 ? -10.916 -5.778 -2.813 1.00 98.38 82 PRO A CA 1
ATOM 606 C C . PRO A 1 82 ? -10.072 -6.890 -2.177 1.00 98.38 82 PRO A C 1
ATOM 608 O O . PRO A 1 82 ? -10.365 -7.329 -1.066 1.00 98.38 82 PRO A O 1
ATOM 611 N N . ILE A 1 83 ? -8.984 -7.307 -2.833 1.00 98.06 83 ILE A N 1
ATOM 612 C CA . ILE A 1 83 ? -8.095 -8.355 -2.311 1.00 98.06 83 ILE A CA 1
ATOM 613 C C . ILE A 1 83 ? -7.347 -7.845 -1.073 1.00 98.06 83 ILE A C 1
ATOM 615 O O . ILE A 1 83 ? -7.285 -8.542 -0.061 1.00 98.06 83 ILE A O 1
ATOM 619 N N . ALA A 1 84 ? -6.849 -6.605 -1.111 1.00 97.75 84 ALA A N 1
ATOM 620 C CA . ALA A 1 84 ? -6.203 -5.970 0.038 1.00 97.75 84 ALA A CA 1
ATOM 621 C C . ALA A 1 84 ? -7.154 -5.840 1.240 1.00 97.75 84 ALA A C 1
ATOM 623 O O . ALA A 1 84 ? -6.744 -6.036 2.384 1.00 97.75 84 ALA A O 1
ATOM 624 N N . TYR A 1 85 ? -8.428 -5.529 0.984 1.00 98.25 85 TYR A N 1
ATOM 625 C CA . TYR A 1 85 ? -9.466 -5.438 2.003 1.00 98.25 85 TYR A CA 1
ATOM 626 C C . TYR A 1 85 ? -9.690 -6.797 2.664 1.00 98.25 85 TYR A C 1
ATOM 628 O O . TYR A 1 85 ? -9.626 -6.895 3.887 1.00 98.25 85 TYR A O 1
ATOM 636 N N . LEU A 1 86 ? -9.879 -7.857 1.871 1.00 98.38 86 LEU A N 1
ATOM 637 C CA . LEU A 1 86 ? -10.036 -9.221 2.385 1.00 98.38 86 LEU A CA 1
ATOM 638 C C . LEU A 1 86 ? -8.811 -9.678 3.185 1.00 98.38 86 LEU A C 1
ATOM 640 O O . LEU A 1 86 ? -8.968 -10.251 4.264 1.00 98.38 86 LEU A O 1
ATOM 644 N N . LEU A 1 87 ? -7.603 -9.371 2.703 1.00 98.31 87 LEU A N 1
ATOM 645 C CA . LEU A 1 87 ? -6.359 -9.648 3.419 1.00 98.31 87 LEU A CA 1
ATOM 646 C C . LEU A 1 87 ? -6.323 -8.927 4.773 1.00 98.31 87 LEU A C 1
ATOM 648 O O . LEU A 1 87 ? -6.036 -9.547 5.795 1.00 98.31 87 LEU A O 1
ATOM 652 N N . GLY A 1 88 ? -6.682 -7.642 4.801 1.00 97.44 88 GLY A N 1
ATOM 653 C CA . GLY A 1 88 ? -6.802 -6.872 6.037 1.00 97.44 88 GLY A CA 1
ATOM 654 C C . GLY A 1 88 ? -7.809 -7.494 7.004 1.00 97.44 88 GLY A C 1
ATOM 655 O O . GLY A 1 88 ? -7.484 -7.698 8.173 1.00 97.44 88 GLY A O 1
ATOM 656 N N . ARG A 1 89 ? -9.002 -7.857 6.512 1.00 97.75 89 ARG A N 1
ATOM 657 C CA . ARG A 1 89 ? -10.069 -8.494 7.305 1.00 97.75 89 ARG A CA 1
ATOM 658 C C . ARG A 1 89 ? -9.615 -9.823 7.912 1.00 97.75 89 ARG A C 1
ATOM 660 O O . ARG A 1 89 ? -9.877 -10.088 9.082 1.00 97.75 89 ARG A O 1
ATOM 667 N N . ALA A 1 90 ? -8.877 -10.635 7.158 1.00 98.06 90 ALA A N 1
ATOM 668 C CA . ALA A 1 90 ? -8.332 -11.901 7.648 1.00 98.06 90 ALA A CA 1
ATOM 669 C C . ALA A 1 90 ? -7.291 -11.719 8.773 1.00 98.06 90 ALA A C 1
ATOM 671 O O . ALA A 1 90 ? -7.098 -12.616 9.600 1.00 98.06 90 ALA A O 1
ATOM 672 N N . LEU A 1 91 ? -6.631 -10.559 8.834 1.00 97.62 91 LEU A N 1
ATOM 673 C CA . LEU A 1 91 ? -5.560 -10.267 9.787 1.00 97.62 91 LEU A CA 1
ATOM 674 C C . LEU A 1 91 ? -6.007 -9.450 11.011 1.00 97.62 91 LEU A C 1
ATOM 676 O O . LEU A 1 91 ? -5.189 -9.223 11.903 1.00 97.62 91 LEU A O 1
ATOM 680 N N . GLU A 1 92 ? -7.280 -9.060 11.130 1.00 97.00 92 GLU A N 1
ATOM 681 C CA . GLU A 1 92 ? -7.773 -8.192 12.223 1.00 97.00 92 GLU A CA 1
ATOM 682 C C . GLU A 1 92 ? -7.511 -8.753 13.628 1.00 97.00 92 GLU A C 1
ATOM 684 O O . GLU A 1 92 ? -7.252 -7.998 14.568 1.00 97.00 92 GLU A O 1
ATOM 689 N N . ARG A 1 93 ? -7.524 -10.085 13.765 1.00 96.81 93 ARG A N 1
ATOM 690 C CA . ARG A 1 93 ? -7.250 -10.803 15.023 1.00 96.81 93 ARG A CA 1
ATOM 691 C C . ARG A 1 93 ? -5.766 -10.807 15.407 1.00 96.81 93 ARG A C 1
ATOM 693 O O . ARG A 1 93 ? -5.412 -11.116 16.545 1.00 96.81 93 ARG A O 1
ATOM 700 N N . ARG A 1 94 ? -4.859 -10.508 14.470 1.00 97.12 94 ARG A N 1
ATOM 701 C CA . ARG A 1 94 ? -3.406 -10.594 14.676 1.00 97.12 94 ARG A CA 1
ATOM 702 C C . ARG A 1 94 ? -2.871 -9.276 15.244 1.00 97.12 94 ARG A C 1
ATOM 704 O O . ARG A 1 94 ? -2.947 -8.234 14.599 1.00 97.12 94 ARG A O 1
ATOM 711 N N . ARG A 1 95 ? -2.284 -9.329 16.448 1.00 94.00 95 ARG A N 1
ATOM 712 C CA . ARG A 1 95 ? -1.736 -8.152 17.164 1.00 94.00 95 ARG A CA 1
ATOM 713 C C . ARG A 1 95 ? -0.405 -7.639 16.610 1.00 94.00 95 ARG A C 1
ATOM 715 O O . ARG A 1 95 ? -0.123 -6.447 16.735 1.00 94.00 95 ARG A O 1
ATOM 722 N N . GLY A 1 96 ? 0.416 -8.537 16.065 1.00 95.56 96 GLY A N 1
ATOM 723 C CA . GLY A 1 96 ? 1.799 -8.245 15.692 1.00 95.56 96 GLY A CA 1
ATOM 724 C C . GLY A 1 96 ? 1.904 -7.461 14.389 1.00 95.56 96 GLY A C 1
ATOM 725 O O . GLY A 1 96 ? 1.504 -7.970 13.347 1.00 95.56 96 GLY A O 1
ATOM 726 N N . ASP A 1 97 ? 2.503 -6.267 14.442 1.00 96.75 97 ASP A N 1
ATOM 727 C CA . ASP A 1 97 ? 2.729 -5.411 13.265 1.00 96.75 97 ASP A CA 1
ATOM 728 C C . ASP A 1 97 ? 3.491 -6.144 12.157 1.00 96.75 97 ASP A C 1
ATOM 730 O O . ASP A 1 97 ? 3.140 -6.018 10.990 1.00 96.75 97 ASP A O 1
ATOM 734 N N . VAL A 1 98 ? 4.483 -6.963 12.523 1.00 97.94 98 VAL A N 1
ATOM 735 C CA . VAL A 1 98 ? 5.328 -7.705 11.573 1.00 97.94 98 VAL A CA 1
ATOM 736 C C . VAL A 1 98 ? 4.502 -8.583 10.631 1.00 97.94 98 VAL A C 1
ATOM 738 O O . VAL A 1 98 ? 4.811 -8.649 9.447 1.00 97.94 98 VAL A O 1
ATOM 741 N N . ILE A 1 99 ? 3.426 -9.209 11.122 1.00 98.00 99 ILE A N 1
ATOM 742 C CA . ILE A 1 99 ? 2.572 -10.084 10.303 1.00 98.00 99 ILE A CA 1
ATOM 743 C C . ILE A 1 99 ? 1.855 -9.268 9.224 1.00 98.00 99 ILE A C 1
ATOM 745 O O . ILE A 1 99 ? 1.804 -9.683 8.070 1.00 98.00 99 ILE A O 1
ATOM 749 N N . HIS A 1 100 ? 1.334 -8.094 9.586 1.00 97.62 100 HIS A N 1
ATOM 750 C CA . HIS A 1 100 ? 0.671 -7.200 8.637 1.00 97.62 100 HIS A CA 1
ATOM 751 C C . HIS A 1 100 ? 1.673 -6.632 7.637 1.00 97.62 100 HIS A C 1
ATOM 753 O O . HIS A 1 100 ? 1.418 -6.673 6.438 1.00 97.62 100 HIS A O 1
ATOM 759 N N . LEU A 1 101 ? 2.832 -6.167 8.112 1.00 98.25 101 LEU A N 1
ATOM 760 C CA . LEU A 1 101 ? 3.889 -5.641 7.249 1.00 98.25 101 LEU A CA 1
ATOM 761 C C . LEU A 1 101 ? 4.343 -6.690 6.228 1.00 98.25 101 LEU A C 1
ATOM 763 O O . LEU A 1 101 ? 4.385 -6.391 5.041 1.00 98.25 101 LEU A O 1
ATOM 767 N N . ALA A 1 102 ? 4.610 -7.923 6.663 1.00 98.38 102 ALA A N 1
ATOM 768 C CA . ALA A 1 102 ? 5.012 -9.010 5.776 1.00 98.38 102 ALA A CA 1
ATOM 769 C C . ALA A 1 102 ? 3.906 -9.387 4.776 1.00 98.38 102 ALA A C 1
ATOM 771 O O . ALA A 1 102 ? 4.184 -9.555 3.591 1.00 98.38 102 ALA A O 1
ATOM 772 N N . ALA A 1 103 ? 2.648 -9.480 5.223 1.00 98.31 103 ALA A N 1
ATOM 773 C CA . ALA A 1 103 ? 1.525 -9.823 4.354 1.00 98.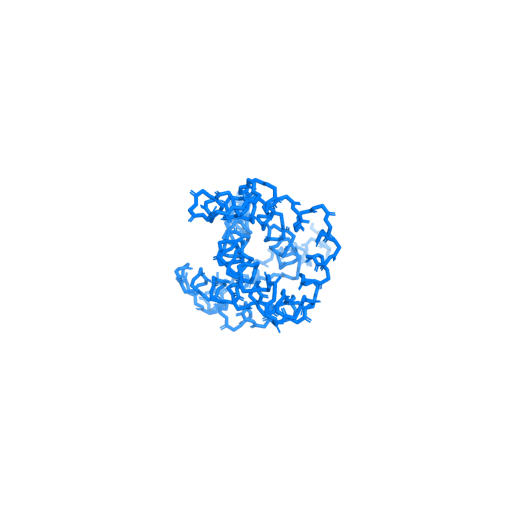31 103 ALA A CA 1
ATOM 774 C C . ALA A 1 103 ? 1.273 -8.754 3.279 1.00 98.31 103 ALA A C 1
ATOM 776 O O . ALA A 1 103 ? 1.133 -9.082 2.101 1.00 98.31 103 ALA A O 1
ATOM 777 N N . PHE A 1 104 ? 1.259 -7.474 3.662 1.00 98.25 104 PHE A N 1
ATOM 778 C CA . PHE A 1 104 ? 1.090 -6.372 2.717 1.00 98.25 104 PHE A CA 1
ATOM 779 C C . PHE A 1 104 ? 2.315 -6.176 1.819 1.00 98.25 104 PHE A C 1
ATOM 781 O O . PHE A 1 104 ? 2.137 -5.812 0.659 1.00 98.25 104 PHE A O 1
ATOM 788 N N . ALA A 1 105 ? 3.528 -6.462 2.302 1.00 98.56 105 ALA A N 1
ATOM 789 C CA . ALA A 1 105 ? 4.730 -6.470 1.470 1.00 98.56 105 ALA A CA 1
ATOM 790 C C . ALA A 1 105 ? 4.658 -7.559 0.391 1.00 98.56 105 ALA A C 1
ATOM 792 O O . ALA A 1 105 ? 4.850 -7.271 -0.787 1.00 98.56 105 ALA A O 1
ATOM 793 N N . ALA A 1 106 ? 4.318 -8.795 0.773 1.00 98.44 106 ALA A N 1
ATOM 794 C CA . ALA A 1 106 ? 4.167 -9.903 -0.168 1.00 98.44 106 ALA A CA 1
ATOM 795 C C . ALA A 1 106 ? 3.065 -9.616 -1.198 1.00 98.44 106 ALA A C 1
ATOM 797 O O . ALA A 1 106 ? 3.273 -9.777 -2.399 1.00 98.44 106 ALA A O 1
ATOM 798 N N . TYR A 1 107 ? 1.913 -9.120 -0.741 1.00 98.44 107 TYR A N 1
ATOM 799 C CA . TYR A 1 107 ? 0.824 -8.731 -1.629 1.00 98.44 107 TYR A CA 1
ATOM 800 C C . TYR A 1 107 ? 1.232 -7.602 -2.589 1.00 98.44 107 TYR A C 1
ATOM 802 O O . TYR A 1 107 ? 0.986 -7.695 -3.791 1.00 98.44 107 TYR A O 1
ATOM 810 N N . GLY A 1 108 ? 1.902 -6.566 -2.079 1.00 97.94 108 GLY A N 1
ATOM 811 C CA . GLY A 1 108 ? 2.394 -5.446 -2.878 1.00 97.94 108 GLY A CA 1
ATOM 812 C C . GLY A 1 108 ? 3.422 -5.865 -3.923 1.00 97.94 108 GLY A C 1
ATOM 813 O O . GLY A 1 108 ? 3.359 -5.387 -5.053 1.00 97.94 108 GLY A O 1
ATOM 814 N N . MET A 1 109 ? 4.309 -6.802 -3.578 1.00 97.62 109 MET A N 1
ATOM 815 C CA . MET A 1 109 ? 5.274 -7.386 -4.507 1.00 97.62 109 MET A CA 1
ATOM 816 C C . MET A 1 109 ? 4.591 -8.114 -5.660 1.00 97.62 109 MET A C 1
ATOM 818 O O . MET A 1 109 ? 4.894 -7.845 -6.821 1.00 97.62 109 MET A O 1
ATOM 822 N N . VAL A 1 110 ? 3.644 -9.002 -5.346 1.00 97.00 110 VAL A N 1
ATOM 823 C CA . VAL A 1 110 ? 2.915 -9.776 -6.358 1.00 97.00 110 VAL A CA 1
ATOM 824 C C . VAL A 1 110 ? 2.104 -8.853 -7.260 1.00 97.00 110 VAL A C 1
ATOM 826 O O . VAL A 1 110 ? 2.231 -8.927 -8.479 1.00 97.00 110 VAL A O 1
ATOM 829 N N . LEU A 1 111 ? 1.310 -7.948 -6.683 1.00 95.75 111 LEU A N 1
ATOM 830 C CA . LEU A 1 111 ? 0.483 -7.022 -7.457 1.00 95.75 111 LEU A CA 1
ATOM 831 C C . LEU A 1 111 ? 1.343 -6.108 -8.341 1.00 95.75 111 LEU A C 1
ATOM 833 O O . LEU A 1 111 ? 1.047 -5.933 -9.523 1.00 95.75 111 LEU A O 1
ATOM 837 N N . GLY A 1 112 ? 2.421 -5.558 -7.774 1.00 94.06 112 GLY A N 1
ATOM 838 C CA . GLY A 1 112 ? 3.343 -4.666 -8.469 1.00 94.06 112 GLY A CA 1
ATOM 839 C C . GLY A 1 112 ? 4.124 -5.345 -9.594 1.00 94.06 112 GLY A C 1
ATOM 840 O O . GLY A 1 112 ? 4.470 -4.669 -10.553 1.00 94.06 112 GLY A O 1
ATOM 841 N N . ALA A 1 113 ? 4.367 -6.656 -9.522 1.00 93.25 113 ALA A N 1
ATOM 842 C CA . ALA A 1 113 ? 5.035 -7.406 -10.585 1.00 93.25 113 ALA A CA 1
ATOM 843 C C . ALA A 1 113 ? 4.063 -7.895 -11.672 1.00 93.25 113 ALA A C 1
ATOM 845 O O . ALA A 1 113 ? 4.339 -7.760 -12.864 1.00 93.25 113 ALA A O 1
ATOM 846 N N . VAL A 1 114 ? 2.904 -8.431 -11.276 1.00 93.12 114 VAL A N 1
ATOM 847 C CA . VAL A 1 114 ? 1.939 -9.049 -12.201 1.00 93.12 114 VAL A CA 1
ATOM 848 C C . VAL A 1 114 ? 1.299 -8.019 -13.130 1.00 93.12 114 VAL A C 1
ATOM 850 O O . VAL A 1 114 ? 1.142 -8.281 -14.320 1.00 93.12 114 VAL A O 1
ATOM 853 N N . VAL A 1 115 ? 0.940 -6.836 -12.623 1.00 90.75 115 VAL A N 1
ATOM 854 C CA . VAL A 1 115 ? 0.239 -5.835 -13.443 1.00 90.75 115 VAL A CA 1
ATOM 855 C C . VAL A 1 115 ? 1.092 -5.329 -14.613 1.00 90.75 115 VAL A C 1
ATOM 857 O O . VAL A 1 115 ? 0.598 -5.372 -15.741 1.00 90.75 115 VAL A O 1
ATOM 860 N N . PRO A 1 116 ? 2.357 -4.902 -14.425 1.00 87.12 116 PRO A N 1
ATOM 861 C CA . PRO A 1 116 ? 3.215 -4.531 -15.546 1.00 87.12 116 PRO A CA 1
ATOM 862 C C . PRO A 1 116 ? 3.403 -5.653 -16.566 1.00 87.12 116 PRO A C 1
ATOM 864 O O . PRO A 1 116 ? 3.376 -5.373 -17.760 1.00 87.12 116 PRO A O 1
ATOM 867 N N . MET A 1 117 ? 3.532 -6.910 -16.123 1.00 87.81 117 MET A N 1
ATOM 868 C CA . MET A 1 117 ? 3.641 -8.055 -17.036 1.00 87.81 117 MET A CA 1
ATOM 869 C C . MET A 1 117 ? 2.393 -8.212 -17.912 1.00 87.81 117 MET A C 1
ATOM 871 O O . MET A 1 117 ? 2.516 -8.470 -19.106 1.00 87.81 117 MET A O 1
ATOM 875 N N . ILE A 1 118 ? 1.197 -8.019 -17.345 1.00 88.00 118 ILE A N 1
ATOM 876 C CA . ILE A 1 118 ? -0.067 -8.076 -18.096 1.00 88.00 118 ILE A CA 1
ATOM 877 C C . ILE A 1 118 ? -0.180 -6.904 -19.080 1.00 88.00 118 ILE A C 1
ATOM 879 O O . ILE A 1 118 ? -0.611 -7.096 -20.213 1.00 88.00 118 ILE A O 1
ATOM 883 N N . VAL A 1 119 ? 0.184 -5.692 -18.651 1.00 84.56 119 VAL A N 1
ATOM 884 C CA . VAL A 1 119 ? -0.008 -4.467 -19.446 1.00 84.56 119 VAL A CA 1
ATOM 885 C C . VAL A 1 119 ? 1.018 -4.341 -20.575 1.00 84.56 119 VAL A C 1
ATOM 887 O O . VAL A 1 119 ? 0.665 -3.907 -21.668 1.00 84.56 119 VAL A O 1
ATOM 890 N N . LEU A 1 120 ? 2.280 -4.691 -20.319 1.00 82.38 120 LEU A N 1
ATOM 891 C CA . LEU A 1 120 ? 3.393 -4.476 -21.251 1.00 82.38 120 LEU A CA 1
ATOM 892 C C . LEU A 1 120 ? 3.800 -5.743 -22.017 1.00 82.38 120 LEU A C 1
ATOM 894 O O . LEU A 1 120 ? 4.464 -5.640 -23.047 1.00 82.38 120 LEU A O 1
ATOM 898 N N . GLY A 1 121 ? 3.409 -6.926 -21.537 1.00 75.62 121 GLY A N 1
ATOM 899 C CA . GLY A 1 121 ? 3.855 -8.209 -22.078 1.00 75.62 121 GLY A CA 1
ATOM 900 C C . GLY A 1 121 ? 5.316 -8.554 -21.739 1.00 75.62 121 GLY A C 1
ATOM 901 O O . GLY A 1 121 ? 6.063 -7.770 -21.155 1.00 75.62 121 GLY A O 1
ATOM 902 N N . SER A 1 122 ? 5.728 -9.764 -22.120 1.00 58.69 122 SER A N 1
ATOM 903 C CA . SER A 1 122 ? 7.093 -10.310 -22.015 1.00 58.69 122 SER A CA 1
ATOM 904 C C . SER A 1 122 ? 7.540 -10.660 -23.445 1.00 58.69 122 SER A C 1
ATOM 906 O O . SER A 1 122 ? 6.812 -11.419 -24.090 1.00 58.69 122 SER A O 1
ATOM 908 N N . PRO A 1 123 ? 8.615 -10.053 -24.019 1.00 52.09 123 PRO A N 1
ATOM 909 C CA . PRO A 1 123 ? 9.972 -10.133 -23.455 1.00 52.09 123 PRO A CA 1
ATOM 910 C C . PRO A 1 123 ? 10.861 -8.858 -23.537 1.00 52.09 123 PRO A C 1
ATOM 912 O O . PRO A 1 123 ? 12.044 -8.931 -23.226 1.00 52.09 123 PRO A O 1
ATOM 915 N N . LEU A 1 124 ? 10.364 -7.685 -23.953 1.00 52.19 124 LEU A N 1
ATOM 916 C CA . LEU A 1 124 ? 11.209 -6.509 -24.285 1.00 52.19 124 LEU A CA 1
ATOM 917 C C . LEU A 1 124 ? 11.092 -5.331 -23.293 1.00 52.19 124 LEU A C 1
ATOM 919 O O . LEU A 1 124 ? 11.047 -4.172 -23.699 1.00 52.19 124 LEU A O 1
ATOM 923 N N . GLY A 1 125 ? 11.035 -5.612 -21.986 1.00 59.09 125 GLY A N 1
ATOM 924 C CA . GLY A 1 125 ? 11.063 -4.573 -20.936 1.00 59.09 125 GLY A CA 1
ATOM 925 C C . GLY A 1 125 ? 10.145 -4.816 -19.735 1.00 59.09 125 GLY A C 1
ATOM 926 O O . GLY A 1 125 ? 10.289 -4.146 -18.712 1.00 59.09 125 GLY A O 1
ATOM 927 N N . GLY A 1 126 ? 9.241 -5.797 -19.827 1.00 71.81 126 GLY A N 1
ATOM 928 C CA . GLY A 1 126 ? 8.303 -6.144 -18.757 1.00 71.81 126 GLY A CA 1
ATOM 929 C C . GLY A 1 126 ? 8.984 -6.600 -17.465 1.00 71.81 126 GLY A C 1
ATOM 930 O O . GLY A 1 126 ? 8.546 -6.199 -16.395 1.00 71.81 126 GL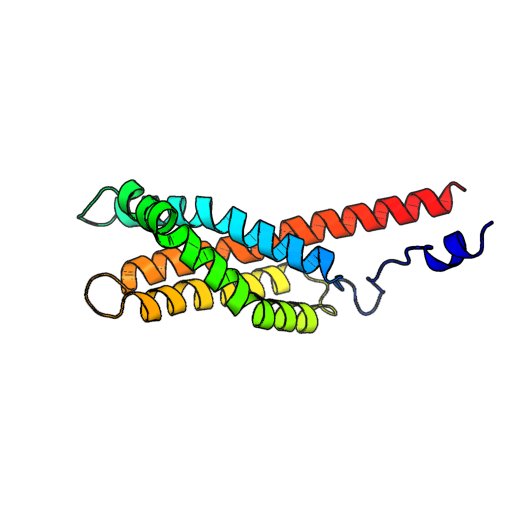Y A O 1
ATOM 931 N N . ASP A 1 127 ? 10.084 -7.355 -17.541 1.00 84.38 127 ASP A N 1
ATOM 932 C CA . ASP A 1 127 ? 10.703 -7.978 -16.360 1.00 84.38 127 ASP A CA 1
ATOM 933 C C . ASP A 1 127 ? 11.377 -6.963 -15.430 1.00 84.38 127 ASP A C 1
ATOM 935 O O . ASP A 1 127 ? 11.182 -7.001 -14.215 1.00 84.38 127 ASP A O 1
ATOM 939 N N . ALA A 1 128 ? 12.123 -6.005 -15.990 1.00 83.06 128 ALA A N 1
ATOM 940 C CA . ALA A 1 128 ? 12.756 -4.944 -15.207 1.00 83.06 128 ALA A CA 1
ATOM 941 C C . ALA A 1 128 ? 11.705 -4.025 -14.567 1.00 83.06 128 ALA A C 1
ATOM 943 O O . ALA A 1 128 ? 11.812 -3.680 -13.389 1.00 83.06 128 ALA A O 1
ATOM 944 N N . ILE A 1 129 ? 10.653 -3.675 -15.318 1.00 85.38 129 ILE A N 1
ATOM 945 C CA . ILE A 1 129 ? 9.547 -2.856 -14.807 1.00 85.38 129 ILE A CA 1
ATOM 946 C C . ILE A 1 129 ? 8.750 -3.629 -13.751 1.00 85.38 129 ILE A C 1
ATOM 948 O O . ILE A 1 129 ? 8.392 -3.056 -12.726 1.00 85.38 129 ILE A O 1
ATOM 952 N N . ALA A 1 130 ? 8.509 -4.924 -13.945 1.00 89.94 130 ALA A N 1
ATOM 953 C CA . ALA A 1 130 ? 7.832 -5.777 -12.976 1.00 89.94 130 ALA A CA 1
ATOM 954 C C . ALA A 1 130 ? 8.643 -5.923 -11.685 1.00 89.94 130 ALA A C 1
ATOM 956 O O . ALA A 1 130 ? 8.080 -5.809 -10.599 1.00 89.94 130 ALA A O 1
ATOM 957 N N . LEU A 1 131 ? 9.964 -6.105 -11.776 1.00 91.00 131 LEU A N 1
ATOM 958 C CA . LEU A 1 131 ? 10.844 -6.144 -10.608 1.00 91.00 131 LEU A CA 1
ATOM 959 C C . LEU A 1 131 ? 10.844 -4.804 -9.863 1.00 91.00 131 LEU A C 1
ATOM 961 O O . LEU A 1 131 ? 10.717 -4.777 -8.637 1.00 91.00 131 LEU A O 1
ATOM 965 N N . MET A 1 132 ? 10.946 -3.695 -10.596 1.00 91.56 132 MET A N 1
ATOM 966 C CA . MET A 1 132 ? 10.908 -2.342 -10.042 1.00 91.56 132 MET A CA 1
ATOM 967 C C . MET A 1 132 ? 9.577 -2.068 -9.329 1.00 91.56 132 MET A C 1
ATOM 969 O O . MET A 1 132 ? 9.562 -1.752 -8.140 1.00 91.56 132 MET A O 1
ATOM 973 N N . CYS A 1 133 ? 8.451 -2.242 -10.023 1.00 92.44 133 CYS A N 1
ATOM 974 C CA . CYS A 1 133 ? 7.112 -2.013 -9.485 1.00 92.44 133 CYS A CA 1
ATOM 975 C C . CYS A 1 133 ? 6.757 -2.999 -8.365 1.00 92.44 133 CYS A C 1
ATOM 977 O O . CYS A 1 133 ? 6.139 -2.600 -7.380 1.00 92.44 133 CYS A O 1
ATOM 979 N N . GLY A 1 134 ? 7.176 -4.261 -8.466 1.00 95.38 134 GLY A N 1
ATOM 980 C CA . GLY A 1 134 ? 7.035 -5.253 -7.402 1.00 95.38 134 GLY A CA 1
ATOM 981 C C . GLY A 1 134 ? 7.801 -4.837 -6.148 1.00 95.38 134 GLY A C 1
ATOM 982 O O . GLY A 1 134 ? 7.233 -4.777 -5.059 1.00 95.38 134 GLY A O 1
ATOM 983 N N . THR A 1 135 ? 9.066 -4.444 -6.292 1.00 96.62 135 THR A N 1
ATOM 984 C CA . THR A 1 135 ? 9.872 -3.958 -5.161 1.00 96.62 135 THR A CA 1
ATOM 985 C C . THR A 1 135 ? 9.255 -2.702 -4.549 1.00 96.62 135 THR A C 1
ATOM 987 O O . THR A 1 135 ? 9.090 -2.628 -3.334 1.00 96.62 135 THR A O 1
ATOM 990 N N . ALA A 1 136 ? 8.828 -1.741 -5.370 1.00 95.94 136 ALA A N 1
ATOM 991 C CA . ALA A 1 136 ? 8.150 -0.540 -4.898 1.00 95.94 136 ALA A CA 1
ATOM 992 C C . ALA A 1 136 ? 6.851 -0.865 -4.141 1.00 95.94 136 ALA A C 1
ATOM 994 O O . ALA A 1 136 ? 6.620 -0.335 -3.053 1.00 95.94 136 ALA A O 1
ATOM 995 N N . GLY A 1 137 ? 6.032 -1.779 -4.670 1.00 97.38 137 GLY A N 1
ATOM 996 C CA . GLY A 1 137 ? 4.809 -2.258 -4.029 1.00 97.38 137 GLY A CA 1
ATOM 997 C C . GLY A 1 137 ? 5.074 -2.932 -2.682 1.00 97.38 137 GLY A C 1
ATOM 998 O O . GLY A 1 137 ? 4.334 -2.695 -1.724 1.00 97.38 137 GLY A O 1
ATOM 999 N N . ALA A 1 138 ? 6.166 -3.694 -2.576 1.00 98.19 138 ALA A N 1
ATOM 1000 C CA . ALA A 1 138 ? 6.582 -4.360 -1.344 1.00 98.19 138 ALA A CA 1
ATOM 1001 C C . ALA A 1 138 ? 6.883 -3.385 -0.195 1.00 98.19 138 ALA A C 1
ATOM 1003 O O . ALA A 1 138 ? 6.741 -3.759 0.966 1.00 98.19 138 ALA A O 1
ATOM 1004 N N . PHE A 1 139 ? 7.253 -2.137 -0.496 1.00 98.31 139 PHE A N 1
ATOM 1005 C CA . PHE A 1 139 ? 7.436 -1.082 0.505 1.00 98.31 139 PHE A CA 1
ATOM 1006 C C . PHE A 1 139 ? 6.191 -0.205 0.668 1.00 98.31 139 PHE A C 1
ATOM 1008 O O . PHE A 1 139 ? 5.785 0.104 1.788 1.00 98.31 139 PHE A O 1
ATOM 1015 N N . ALA A 1 140 ? 5.551 0.178 -0.433 1.00 98.00 140 ALA A N 1
ATOM 1016 C CA . ALA A 1 140 ? 4.469 1.154 -0.424 1.00 98.00 140 ALA A CA 1
ATOM 1017 C C . ALA A 1 140 ? 3.229 0.685 0.352 1.00 98.00 140 ALA A C 1
ATOM 1019 O O . ALA A 1 140 ? 2.674 1.435 1.159 1.00 98.00 140 ALA A O 1
ATOM 1020 N N . LEU A 1 141 ? 2.809 -0.568 0.151 1.00 98.12 141 LEU A N 1
ATOM 1021 C CA . LEU A 1 141 ? 1.630 -1.119 0.819 1.00 98.12 141 LEU A CA 1
ATOM 1022 C C . LEU A 1 141 ? 1.798 -1.232 2.342 1.00 98.12 141 LEU A C 1
ATOM 1024 O O . LEU A 1 141 ? 0.931 -0.720 3.061 1.00 98.12 141 LEU A O 1
ATOM 1028 N N . PRO A 1 142 ? 2.879 -1.834 2.880 1.00 98.44 142 PRO A N 1
ATOM 1029 C CA . PRO A 1 142 ? 3.065 -1.875 4.326 1.00 98.44 142 PRO A CA 1
ATOM 1030 C C . PRO A 1 142 ? 3.270 -0.484 4.938 1.00 98.44 142 PRO A C 1
ATOM 1032 O O . PRO A 1 142 ? 2.789 -0.256 6.046 1.00 98.44 142 PRO A O 1
ATOM 1035 N N . LEU A 1 143 ? 3.897 0.472 4.237 1.00 98.38 143 LEU A N 1
ATOM 1036 C CA . LEU A 1 143 ? 4.013 1.862 4.708 1.00 98.38 143 LEU A CA 1
ATOM 1037 C C . LEU A 1 143 ? 2.652 2.569 4.791 1.00 98.38 143 LEU A C 1
ATOM 1039 O O . LEU A 1 143 ? 2.363 3.235 5.794 1.00 98.38 143 LEU A O 1
ATOM 1043 N N . GLY A 1 144 ? 1.800 2.398 3.775 1.00 97.94 144 GLY A N 1
ATOM 1044 C CA . GLY A 1 144 ? 0.435 2.928 3.762 1.00 97.94 144 GLY A CA 1
ATOM 1045 C C . GLY A 1 144 ? -0.423 2.343 4.886 1.00 97.94 144 GLY A C 1
ATOM 1046 O O . GLY A 1 144 ? -1.080 3.087 5.628 1.00 97.94 144 GLY A O 1
ATOM 1047 N N . TRP A 1 145 ? -0.348 1.023 5.082 1.00 98.31 145 TRP A N 1
ATOM 1048 C CA . TRP A 1 145 ? -1.001 0.339 6.198 1.00 98.31 145 TRP A CA 1
ATOM 1049 C C . TRP A 1 145 ? -0.478 0.831 7.551 1.00 98.31 145 TRP A C 1
ATOM 1051 O O . TRP A 1 145 ? -1.267 1.211 8.417 1.00 98.31 145 TRP A O 1
ATOM 1061 N N . TRP A 1 146 ? 0.843 0.871 7.737 1.00 98.25 146 TRP A N 1
ATOM 1062 C CA . TRP A 1 146 ? 1.467 1.231 9.009 1.00 98.25 146 TRP A CA 1
ATOM 1063 C C . TRP A 1 146 ? 1.111 2.655 9.415 1.00 98.25 146 TRP A C 1
ATOM 1065 O O . TRP A 1 146 ? 0.643 2.877 10.531 1.00 98.25 146 TRP A O 1
ATOM 1075 N N . THR A 1 147 ? 1.241 3.607 8.490 1.00 98.25 147 THR A N 1
ATOM 1076 C CA . THR A 1 147 ? 0.887 5.013 8.726 1.00 98.25 147 THR A CA 1
ATOM 1077 C C . THR A 1 147 ? -0.575 5.135 9.155 1.00 98.25 147 THR A C 1
ATOM 1079 O O . THR A 1 147 ? -0.881 5.734 10.188 1.00 98.25 147 THR A O 1
ATOM 1082 N N . THR A 1 148 ? -1.479 4.487 8.420 1.00 98.00 148 THR A N 1
ATOM 1083 C CA . THR A 1 148 ? -2.918 4.486 8.718 1.00 98.00 148 THR A CA 1
ATOM 1084 C C . THR A 1 148 ? -3.226 3.855 10.065 1.00 98.00 148 THR A C 1
ATOM 1086 O O . THR A 1 148 ? -3.983 4.433 10.843 1.00 98.00 148 THR A O 1
ATOM 1089 N N . SER A 1 149 ? -2.624 2.704 10.367 1.00 96.94 149 SER A N 1
ATOM 1090 C CA . SER A 1 149 ? -2.819 1.995 11.630 1.00 96.94 149 SER A CA 1
ATOM 1091 C C . SER A 1 149 ? -2.339 2.834 12.813 1.00 96.94 149 SER A C 1
ATOM 1093 O O . SER A 1 149 ? -3.020 2.914 13.832 1.00 96.94 149 SER A O 1
ATOM 1095 N N . ARG A 1 150 ? -1.205 3.531 12.682 1.00 97.50 150 ARG A N 1
ATOM 1096 C CA . ARG A 1 150 ? -0.685 4.409 13.741 1.00 97.50 150 ARG A CA 1
ATOM 1097 C C . ARG A 1 150 ? -1.566 5.628 13.976 1.00 97.50 150 ARG A C 1
ATOM 1099 O O . ARG A 1 150 ? -1.760 5.986 15.135 1.00 97.50 150 ARG A O 1
ATOM 1106 N N . ILE A 1 151 ? -2.102 6.243 12.922 1.00 96.88 151 ILE A N 1
ATOM 1107 C CA . ILE A 1 151 ? -3.067 7.344 13.056 1.00 96.88 151 ILE A CA 1
ATOM 1108 C C . ILE A 1 151 ? -4.322 6.836 13.769 1.00 96.88 151 ILE A C 1
ATOM 1110 O O . ILE A 1 151 ? -4.704 7.374 14.800 1.00 96.88 151 ILE A O 1
ATOM 1114 N N . ALA A 1 152 ? -4.882 5.730 13.288 1.00 95.44 152 ALA A N 1
ATOM 1115 C CA . ALA A 1 152 ? -6.083 5.117 13.832 1.00 95.44 152 ALA A CA 1
ATOM 1116 C C . ALA A 1 152 ? -5.933 4.769 15.330 1.00 95.44 152 ALA A C 1
ATOM 1118 O O . ALA A 1 152 ? -6.802 5.074 16.144 1.00 95.44 152 ALA A O 1
ATOM 1119 N N . LEU A 1 153 ? -4.797 4.188 15.733 1.00 94.62 153 LEU A N 1
ATOM 1120 C CA . LEU A 1 153 ? -4.509 3.868 17.138 1.00 94.62 153 LEU A CA 1
ATOM 1121 C C . LEU A 1 153 ? -4.288 5.110 18.011 1.00 94.62 153 LEU A C 1
ATOM 1123 O O . LEU A 1 153 ? -4.546 5.064 19.212 1.00 94.62 153 LEU A O 1
ATOM 1127 N N . ARG A 1 154 ? -3.779 6.209 17.444 1.00 95.75 154 ARG A N 1
ATOM 1128 C CA . ARG A 1 154 ? -3.652 7.488 18.160 1.00 95.75 154 ARG A CA 1
ATOM 1129 C C . ARG A 1 154 ? -5.020 8.125 18.386 1.00 95.75 154 ARG A C 1
ATOM 1131 O O . ARG A 1 154 ? -5.254 8.628 19.481 1.00 95.75 154 ARG A O 1
ATOM 1138 N N . ASP A 1 155 ? -5.899 8.069 17.390 1.00 93.38 155 ASP A N 1
ATOM 1139 C CA . ASP A 1 155 ? -7.258 8.610 17.472 1.00 93.38 155 ASP A CA 1
ATOM 1140 C C . ASP A 1 155 ? -8.074 7.888 18.557 1.00 93.38 155 ASP A C 1
ATOM 1142 O O . ASP A 1 155 ? -8.687 8.542 19.398 1.00 93.38 155 ASP A O 1
ATOM 1146 N N . ASP A 1 156 ? -7.978 6.557 18.636 1.00 92.81 156 ASP A N 1
ATOM 1147 C CA . ASP A 1 156 ? -8.630 5.772 19.696 1.00 92.81 156 ASP A CA 1
ATOM 1148 C C . ASP A 1 156 ? -8.156 6.149 21.103 1.00 92.81 156 ASP A C 1
ATOM 1150 O O . ASP A 1 156 ? -8.962 6.275 22.022 1.00 92.81 156 ASP A O 1
ATOM 1154 N N . ARG A 1 157 ? -6.843 6.342 21.288 1.00 92.12 157 ARG A N 1
ATOM 1155 C CA . ARG A 1 157 ? -6.284 6.743 22.591 1.00 92.12 157 ARG A CA 1
ATOM 1156 C C . ARG A 1 157 ? -6.781 8.119 23.015 1.00 92.12 157 ARG A C 1
ATOM 1158 O O . ARG A 1 157 ? -6.997 8.339 24.199 1.00 92.12 157 ARG A O 1
ATOM 1165 N N . ARG A 1 158 ? -6.939 9.044 22.062 1.00 91.69 158 ARG A N 1
ATOM 1166 C CA . ARG A 1 158 ? -7.476 10.385 22.326 1.00 91.69 158 ARG A CA 1
ATOM 1167 C C . ARG A 1 158 ? -8.937 10.324 22.761 1.00 91.69 158 ARG A C 1
ATOM 1169 O O . ARG A 1 158 ? -9.265 10.977 23.742 1.00 91.69 158 ARG A O 1
ATOM 1176 N N . GLY A 1 159 ? -9.755 9.503 22.097 1.00 88.44 159 GLY A N 1
ATOM 1177 C CA . GLY A 1 159 ? -11.146 9.269 22.504 1.00 88.44 159 GLY A CA 1
ATOM 1178 C C . GLY A 1 159 ? -11.255 8.688 23.917 1.00 88.44 159 GLY A C 1
ATOM 1179 O O . GLY A 1 159 ? -11.985 9.210 24.746 1.00 88.44 159 GLY A O 1
ATOM 1180 N N . ALA A 1 160 ? -10.430 7.692 24.251 1.00 87.62 160 ALA A N 1
ATOM 1181 C CA . ALA A 1 160 ? -10.442 7.108 25.594 1.00 87.62 160 ALA A CA 1
ATOM 1182 C C . ALA A 1 160 ? -10.046 8.102 26.707 1.00 87.62 160 ALA A C 1
ATOM 1184 O O . ALA A 1 160 ? -10.509 7.977 27.835 1.00 87.62 160 ALA A O 1
ATOM 1185 N N . MET A 1 161 ? -9.181 9.082 26.416 1.00 88.38 161 MET A N 1
ATOM 1186 C CA . MET A 1 161 ? -8.795 10.109 27.394 1.00 88.38 161 MET A CA 1
ATOM 1187 C C . MET A 1 161 ? -9.884 11.158 27.617 1.00 88.38 161 MET A C 1
ATOM 1189 O O . MET A 1 161 ? -10.035 11.607 28.751 1.00 88.38 161 MET A O 1
ATOM 1193 N N . SER A 1 162 ? -10.633 11.544 26.576 1.00 88.62 162 SER A N 1
ATOM 1194 C CA . SER A 1 162 ? -11.752 12.480 26.744 1.00 88.62 162 SER A CA 1
ATOM 1195 C C . SER A 1 162 ? -12.845 11.892 27.633 1.00 88.62 162 SER A C 1
ATOM 1197 O O . SER A 1 162 ? -13.349 12.602 28.501 1.00 88.62 162 SER A O 1
ATOM 1199 N N . ASP A 1 163 ? -13.120 10.591 27.500 1.00 84.81 163 ASP A N 1
ATOM 1200 C CA . ASP A 1 163 ? -14.161 9.890 28.264 1.00 84.81 163 ASP A CA 1
ATOM 1201 C C . ASP A 1 163 ? -13.833 9.773 29.766 1.00 84.81 163 ASP A C 1
ATOM 1203 O O . ASP A 1 163 ? -14.732 9.632 30.583 1.00 84.81 163 ASP A O 1
ATOM 1207 N N . MET A 1 164 ? -12.553 9.846 30.154 1.00 83.50 164 MET A N 1
ATOM 1208 C CA . MET A 1 164 ? -12.134 9.829 31.568 1.00 83.50 164 MET A CA 1
ATOM 1209 C C . MET A 1 164 ? -12.175 11.210 32.239 1.00 83.50 164 MET A C 1
ATOM 1211 O O . MET A 1 164 ? -12.006 11.300 33.453 1.00 83.50 164 MET A O 1
ATOM 1215 N N . SER A 1 165 ? -12.305 12.284 31.455 1.00 89.12 165 SER A N 1
ATOM 1216 C CA . SER A 1 165 ? -12.221 13.670 31.940 1.00 89.12 165 SER A CA 1
ATOM 1217 C C . SER A 1 165 ? -13.569 14.382 32.077 1.00 89.12 165 SER A C 1
ATOM 1219 O O . SER A 1 165 ? -13.599 15.485 32.623 1.00 89.12 165 SER A O 1
ATOM 1221 N N . GLY A 1 166 ? -14.648 13.781 31.564 1.00 78.94 166 GLY A N 1
ATOM 1222 C CA . GLY A 1 166 ? -16.024 14.283 31.657 1.00 78.94 166 GLY A CA 1
ATOM 1223 C C . GLY A 1 166 ? -16.820 13.546 32.718 1.00 78.94 166 GLY A C 1
ATOM 1224 O O . GLY A 1 166 ? -17.634 14.219 33.386 1.00 78.94 166 GLY A O 1
#

Mean predicted aligned error: 6.05 Å

Organism: NCBI:txid2419771